Protein AF-A0A7K0Z8L1-F1 (afdb_monomer_lite)

Secondary structure (DSSP, 8-state):
-HHHHHHTT----EEEEEE-SS-HHHHHHTT-EEEEEE-GGGGT-

Radius of gyration: 12.23 Å; chains: 1; bounding box: 26×15×31 Å

Foldseek 3Di:
DVVVCVVVVHDQQADEEAEDDPCVVVRVVVVHHYYYVYYVVNVVD

pLDDT: mean 96.7, std 1.46, range [90.38, 98.38]

Sequence (45 aa):
AVEALQEAGAIVVGVAVIVERGAKPKIDEAGFEYRAAYQLADLGL

Structure (mmCIF, N/CA/C/O backbone):
data_AF-A0A7K0Z8L1-F1
#
_entry.id   AF-A0A7K0Z8L1-F1
#
loop_
_atom_site.group_PDB
_atom_site.id
_atom_site.type_symbol
_atom_site.label_atom_id
_atom_site.label_alt_id
_atom_site.label_comp_id
_atom_site.label_asym_id
_atom_site.label_entity_id
_atom_site.label_seq_id
_atom_site.pdbx_PDB_ins_code
_atom_site.Cartn_x
_atom_site.Cartn_y
_atom_site.Cartn_z
_atom_site.occupancy
_atom_site.B_iso_or_equiv
_atom_site.auth_seq_id
_atom_site.auth_comp_id
_atom_site.auth_asym_id
_atom_site.auth_atom_id
_atom_site.pdbx_PDB_model_num
ATOM 1 N N . ALA A 1 1 ? -3.699 9.691 3.757 1.00 90.38 1 ALA A N 1
ATOM 2 C CA . ALA A 1 1 ? -4.774 8.702 3.513 1.00 90.38 1 ALA A CA 1
ATOM 3 C C . ALA A 1 1 ? -4.897 7.746 4.690 1.00 90.38 1 ALA A C 1
ATOM 5 O O . ALA A 1 1 ? -5.950 7.729 5.300 1.00 90.38 1 ALA A O 1
ATOM 6 N N . VAL A 1 2 ? -3.831 7.014 5.038 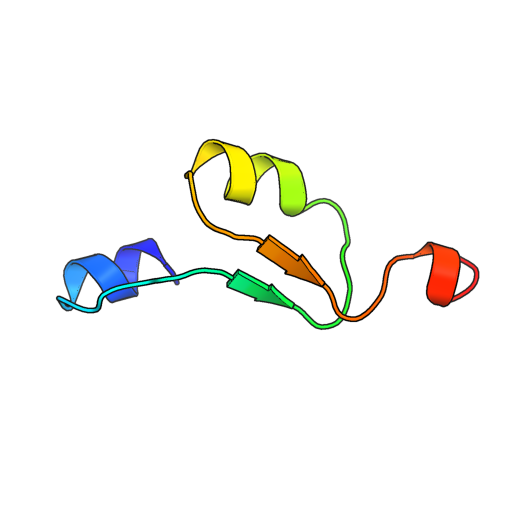1.00 94.94 2 VAL A N 1
ATOM 7 C CA . VAL A 1 2 ? -3.826 6.092 6.188 1.00 94.94 2 VAL A CA 1
ATOM 8 C C . VAL A 1 2 ? -4.232 6.782 7.494 1.00 94.94 2 VAL A C 1
ATOM 10 O O . VAL A 1 2 ? -5.192 6.348 8.116 1.00 94.94 2 VAL A O 1
ATOM 13 N N . GLU A 1 3 ? -3.588 7.899 7.840 1.00 94.50 3 GLU A N 1
ATOM 14 C CA . GLU A 1 3 ? -3.908 8.682 9.048 1.00 94.50 3 GLU A CA 1
ATOM 15 C C . GLU A 1 3 ? -5.388 9.095 9.089 1.00 94.50 3 GLU A C 1
ATOM 17 O O . GLU A 1 3 ? -6.106 8.745 10.018 1.00 94.50 3 GLU A O 1
ATOM 22 N N . ALA A 1 4 ? -5.885 9.727 8.020 1.00 97.38 4 ALA A N 1
ATOM 23 C CA . ALA A 1 4 ? -7.287 10.141 7.917 1.00 97.38 4 ALA A CA 1
ATOM 24 C C . ALA A 1 4 ? -8.287 8.970 8.036 1.00 97.38 4 ALA A C 1
ATOM 26 O O . ALA A 1 4 ? -9.376 9.135 8.578 1.00 97.38 4 ALA A O 1
ATOM 27 N N . LEU A 1 5 ? -7.937 7.779 7.533 1.00 96.94 5 LEU A N 1
ATOM 28 C CA . LEU A 1 5 ? -8.770 6.582 7.684 1.00 96.94 5 LEU A CA 1
ATOM 29 C C . LEU A 1 5 ? -8.800 6.106 9.142 1.00 96.94 5 LEU A C 1
ATOM 31 O O . LEU A 1 5 ? -9.868 5.756 9.640 1.00 96.94 5 LEU A O 1
ATOM 35 N N . GLN A 1 6 ? -7.661 6.122 9.833 1.00 95.88 6 GLN A N 1
ATOM 36 C CA . GLN A 1 6 ? -7.589 5.763 11.251 1.00 95.88 6 GLN A CA 1
ATOM 37 C C . GLN A 1 6 ? -8.356 6.758 12.129 1.00 95.88 6 GLN A C 1
ATOM 39 O O . GLN A 1 6 ? -9.091 6.338 13.020 1.00 95.88 6 GLN A O 1
ATOM 44 N N . GLU A 1 7 ? -8.257 8.059 11.845 1.00 97.62 7 GLU A N 1
ATOM 45 C CA . GLU A 1 7 ? -9.042 9.105 12.519 1.00 97.62 7 GLU A CA 1
ATOM 46 C C . GLU A 1 7 ? -10.553 8.915 12.323 1.00 97.62 7 GLU A C 1
ATOM 48 O O . GLU A 1 7 ? -11.340 9.172 13.233 1.00 97.62 7 GLU A O 1
ATOM 53 N N . ALA A 1 8 ? -10.966 8.398 11.163 1.00 98.19 8 ALA A N 1
ATOM 54 C CA . ALA A 1 8 ? -12.350 8.025 10.883 1.00 98.19 8 ALA A CA 1
ATOM 55 C C . ALA A 1 8 ? -12.782 6.690 11.533 1.00 98.19 8 ALA A C 1
ATOM 57 O O . ALA A 1 8 ? -13.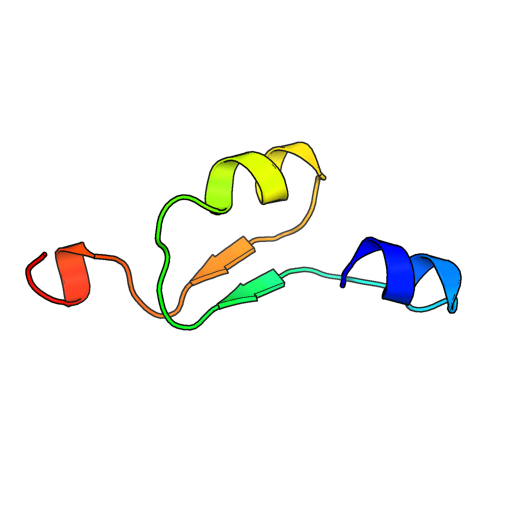904 6.234 11.309 1.00 98.19 8 ALA A O 1
ATOM 58 N N . GLY A 1 9 ? -11.913 6.047 12.323 1.00 97.81 9 GLY A N 1
ATOM 59 C CA . GLY A 1 9 ? -12.189 4.782 13.009 1.00 97.81 9 GLY A CA 1
ATOM 60 C C . GLY A 1 9 ? -12.009 3.534 12.142 1.00 97.81 9 GLY A C 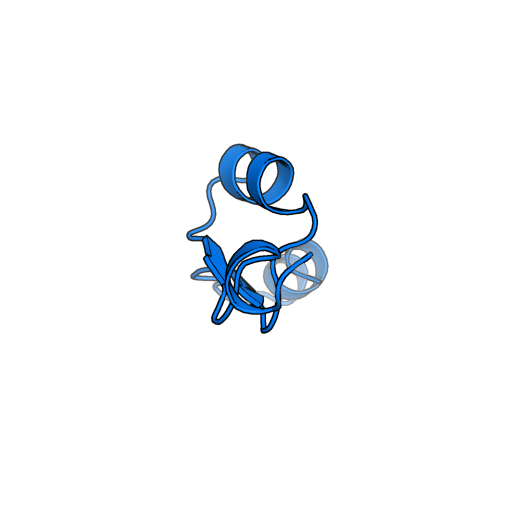1
ATOM 61 O O . GLY A 1 9 ? -12.426 2.447 12.543 1.00 97.81 9 GLY A O 1
ATOM 62 N N . ALA A 1 10 ? -11.408 3.656 10.956 1.00 98.06 10 ALA A N 1
ATOM 63 C CA . ALA A 1 10 ? -11.130 2.507 10.107 1.00 98.06 10 ALA A CA 1
ATOM 64 C C . ALA A 1 10 ? -9.884 1.744 10.577 1.00 98.06 10 ALA A C 1
ATOM 66 O O . ALA A 1 10 ? -8.901 2.317 11.049 1.00 98.06 10 ALA A O 1
ATOM 67 N N . ILE A 1 11 ? -9.900 0.429 10.364 1.00 97.06 11 ILE A N 1
ATOM 68 C CA . ILE A 1 11 ? -8.741 -0.435 10.586 1.00 97.06 11 ILE A CA 1
ATOM 69 C C . ILE A 1 11 ? -7.986 -0.553 9.265 1.00 97.06 11 ILE A C 1
ATOM 71 O O . ILE A 1 11 ? -8.431 -1.228 8.335 1.00 97.06 11 ILE A O 1
ATOM 75 N N . VAL A 1 12 ? -6.837 0.113 9.179 1.00 96.62 12 VAL A N 1
ATOM 76 C CA . VAL A 1 12 ? -5.947 0.002 8.021 1.00 96.62 12 VAL A CA 1
ATOM 77 C C . VAL A 1 12 ? -5.035 -1.203 8.218 1.00 96.62 12 VAL A C 1
ATOM 79 O O . VAL A 1 12 ? -4.208 -1.216 9.123 1.00 96.62 12 VAL A O 1
ATOM 82 N N . VAL A 1 13 ? -5.192 -2.214 7.365 1.00 96.69 13 VAL A N 1
ATOM 83 C CA . VAL A 1 13 ? -4.428 -3.474 7.449 1.00 96.69 13 VAL A CA 1
ATOM 84 C C . VAL A 1 13 ? -3.148 -3.473 6.608 1.00 96.69 13 VAL A C 1
ATOM 86 O O . VAL A 1 13 ? -2.295 -4.332 6.791 1.00 96.69 13 VAL A O 1
ATOM 89 N N . GLY A 1 14 ? -3.000 -2.520 5.687 1.00 97.12 14 GLY A N 1
ATOM 90 C CA . GLY A 1 14 ? -1.849 -2.429 4.794 1.00 97.12 14 GLY A CA 1
ATOM 91 C C . GLY A 1 14 ? -2.067 -1.442 3.650 1.00 97.12 14 GLY A C 1
ATOM 92 O O . GLY A 1 14 ? -3.135 -0.843 3.514 1.00 97.12 14 GLY A O 1
ATOM 93 N N . VAL A 1 15 ? -1.043 -1.284 2.816 1.00 97.88 15 VAL A N 1
ATOM 94 C CA . VAL A 1 15 ? -1.017 -0.401 1.648 1.00 97.88 15 VAL A CA 1
ATOM 95 C C . VAL A 1 15 ? -0.621 -1.217 0.419 1.00 97.88 15 VAL A C 1
ATOM 97 O O . VAL A 1 15 ? 0.419 -1.875 0.401 1.00 97.88 15 VAL A O 1
ATOM 100 N N . ALA A 1 16 ? -1.441 -1.150 -0.628 1.00 97.94 16 ALA A N 1
ATOM 101 C CA . ALA A 1 16 ? -1.161 -1.776 -1.914 1.00 97.94 16 ALA A CA 1
ATOM 102 C C . ALA A 1 16 ? -1.104 -0.717 -3.018 1.00 97.94 16 ALA A C 1
ATOM 104 O O . ALA A 1 16 ? -2.013 0.105 -3.141 1.00 97.94 16 ALA A O 1
ATOM 105 N N . VAL A 1 17 ? -0.048 -0.742 -3.829 1.00 9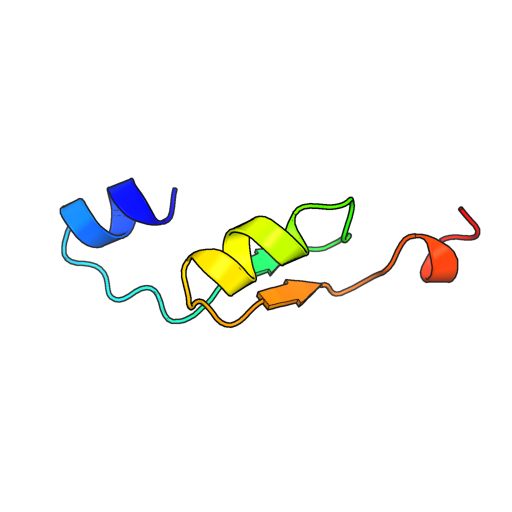7.75 17 VAL A N 1
ATOM 106 C CA . VAL A 1 17 ? 0.125 0.154 -4.982 1.00 97.75 17 VAL A CA 1
ATOM 107 C C . VAL A 1 17 ? 0.350 -0.639 -6.264 1.00 97.75 17 VAL A C 1
ATOM 109 O O . VAL A 1 17 ? 0.729 -1.808 -6.239 1.00 97.75 17 VAL A O 1
ATOM 112 N N . ILE A 1 18 ? 0.144 0.005 -7.412 1.00 98.06 18 ILE A N 1
ATOM 113 C CA . ILE A 1 18 ? 0.421 -0.629 -8.705 1.00 98.06 18 ILE A CA 1
ATOM 114 C C . ILE A 1 18 ? 1.924 -0.652 -8.992 1.00 98.06 18 ILE A C 1
ATOM 116 O O . ILE A 1 18 ? 2.443 -1.702 -9.341 1.00 98.06 18 ILE A O 1
ATOM 120 N N . VAL A 1 19 ? 2.632 0.467 -8.809 1.00 97.94 19 VAL A N 1
ATOM 121 C CA . VAL A 1 19 ? 4.081 0.554 -9.061 1.00 97.94 19 VAL A CA 1
ATOM 122 C C . VAL A 1 19 ? 4.792 1.149 -7.853 1.00 97.94 19 VAL A C 1
ATOM 124 O O . VAL A 1 19 ? 4.409 2.217 -7.373 1.00 97.94 19 VAL A O 1
ATOM 127 N N . GLU A 1 20 ? 5.840 0.477 -7.389 1.00 97.38 20 GLU A N 1
ATOM 128 C CA . GLU A 1 20 ? 6.745 0.980 -6.355 1.00 97.38 20 GLU A CA 1
ATOM 129 C C . GLU A 1 20 ? 7.705 2.031 -6.932 1.00 97.38 20 GLU A C 1
ATOM 131 O O . GLU A 1 20 ? 8.308 1.809 -7.982 1.00 97.38 20 GLU A O 1
ATOM 136 N N . ARG A 1 21 ? 7.829 3.188 -6.266 1.00 96.75 21 ARG A N 1
ATOM 137 C CA . ARG A 1 21 ? 8.721 4.289 -6.680 1.00 96.75 21 ARG A CA 1
ATOM 138 C C . ARG A 1 21 ? 9.421 4.981 -5.498 1.00 96.75 21 ARG A C 1
ATOM 140 O O . ARG A 1 21 ? 9.627 6.192 -5.530 1.00 96.75 21 ARG A O 1
ATOM 147 N N . GLY A 1 22 ? 9.750 4.241 -4.441 1.00 95.62 22 GLY A N 1
ATOM 148 C CA . GLY A 1 22 ? 10.432 4.738 -3.240 1.00 95.62 22 GLY A CA 1
ATOM 149 C C . GLY A 1 22 ? 9.528 5.057 -2.043 1.00 95.62 22 GLY A C 1
ATOM 150 O O . GLY A 1 22 ? 9.970 5.715 -1.104 1.00 95.62 22 GLY A O 1
ATOM 151 N N . ALA A 1 23 ? 8.272 4.608 -2.043 1.00 95.62 23 ALA A N 1
ATOM 152 C CA . ALA A 1 23 ? 7.369 4.784 -0.905 1.00 95.62 23 ALA A CA 1
ATOM 153 C C . ALA A 1 23 ? 7.597 3.730 0.192 1.00 95.62 23 ALA A C 1
ATOM 155 O O . ALA A 1 23 ? 7.286 3.997 1.353 1.00 95.62 23 ALA A O 1
ATOM 156 N N . LYS A 1 24 ? 8.174 2.569 -0.156 1.00 95.25 24 LYS A N 1
ATOM 157 C CA . LYS A 1 24 ? 8.346 1.429 0.758 1.00 95.25 24 LYS A CA 1
ATOM 158 C C . LYS A 1 24 ? 8.923 1.784 2.143 1.00 95.25 24 LYS A C 1
ATOM 160 O O . LYS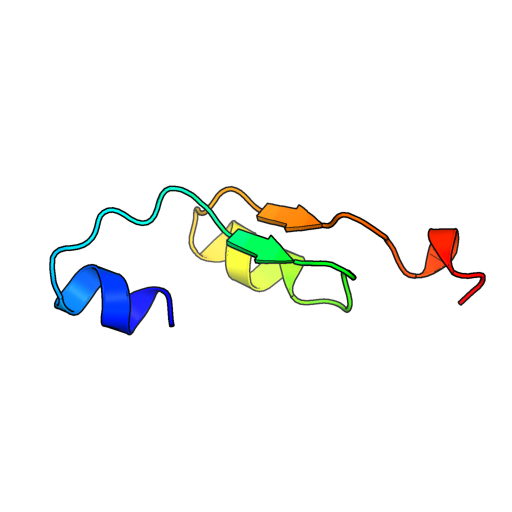 A 1 24 ? 8.282 1.410 3.122 1.00 95.25 24 LYS A O 1
ATOM 165 N N . PRO A 1 25 ? 10.040 2.533 2.275 1.00 96.56 25 PRO A N 1
ATOM 166 C CA . PRO A 1 25 ? 10.643 2.786 3.587 1.00 96.56 25 PRO A CA 1
ATOM 167 C C . PRO A 1 25 ? 9.697 3.499 4.557 1.00 96.56 25 PRO A C 1
ATOM 169 O O . PRO A 1 25 ? 9.583 3.101 5.708 1.00 96.56 25 PRO A O 1
A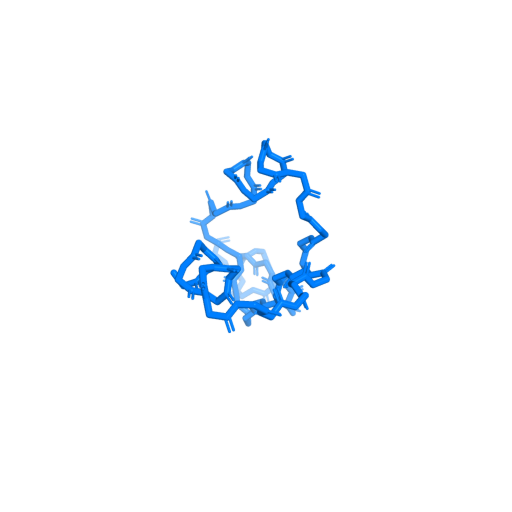TOM 172 N N . LYS A 1 26 ? 8.942 4.492 4.071 1.00 96.12 26 LYS A N 1
ATOM 173 C CA . LYS A 1 26 ? 7.990 5.244 4.901 1.00 96.12 26 LYS A CA 1
ATOM 174 C C . LYS A 1 26 ? 6.820 4.386 5.381 1.00 96.12 26 LYS A C 1
ATOM 176 O O . LYS A 1 26 ? 6.307 4.611 6.470 1.00 96.12 26 LYS A O 1
ATOM 181 N N . ILE A 1 27 ? 6.366 3.439 4.558 1.00 96.00 27 ILE A N 1
ATOM 182 C CA . ILE A 1 27 ? 5.259 2.549 4.927 1.00 96.00 27 ILE A CA 1
ATOM 183 C C . ILE A 1 27 ? 5.729 1.492 5.932 1.00 96.00 27 ILE A C 1
ATOM 185 O O . ILE A 1 27 ? 5.022 1.229 6.904 1.00 96.00 27 ILE A O 1
ATOM 189 N N . ASP A 1 28 ? 6.936 0.955 5.733 1.00 95.25 28 ASP A N 1
ATOM 190 C CA . ASP A 1 28 ? 7.559 0.010 6.661 1.00 95.25 28 ASP A CA 1
ATOM 191 C C . ASP A 1 28 ? 7.837 0.680 8.027 1.00 95.25 28 ASP A C 1
ATOM 193 O O . ASP A 1 28 ? 7.533 0.098 9.066 1.00 95.25 28 ASP A O 1
ATOM 197 N N . GLU A 1 29 ? 8.333 1.927 8.047 1.00 96.25 29 GLU A N 1
ATOM 198 C CA . GLU A 1 29 ? 8.516 2.733 9.271 1.00 96.25 29 GLU A CA 1
ATOM 199 C C . GLU A 1 29 ? 7.198 2.982 10.014 1.00 96.25 29 GLU A C 1
ATOM 201 O O . GLU A 1 29 ? 7.162 2.984 11.244 1.00 96.25 29 GLU A O 1
ATOM 206 N N . ALA A 1 30 ? 6.103 3.157 9.273 1.00 95.38 30 ALA A N 1
ATOM 207 C CA . ALA A 1 30 ? 4.766 3.303 9.833 1.00 95.38 30 ALA A CA 1
ATOM 208 C C . ALA A 1 30 ? 4.144 1.963 10.288 1.00 95.38 30 ALA A C 1
ATOM 210 O O . ALA A 1 30 ? 3.037 1.957 10.825 1.00 95.38 30 ALA A O 1
ATOM 211 N N . GLY A 1 31 ? 4.838 0.833 10.101 1.00 96.25 31 GLY A N 1
ATOM 212 C CA . GLY A 1 31 ? 4.423 -0.484 10.588 1.00 96.25 31 GLY A CA 1
ATOM 213 C C . GLY A 1 31 ? 3.312 -1.150 9.774 1.00 96.25 31 GLY A C 1
ATOM 214 O O . GLY A 1 31 ? 2.665 -2.071 10.273 1.00 96.25 31 GLY A O 1
ATOM 215 N N . PHE A 1 32 ? 3.071 -0.704 8.539 1.00 97.06 32 PHE A N 1
ATOM 216 C CA . PHE A 1 32 ? 2.039 -1.282 7.677 1.00 97.06 32 PHE A CA 1
ATOM 217 C C . PHE A 1 32 ? 2.618 -2.299 6.698 1.00 97.06 32 PHE A C 1
ATOM 219 O O . PHE A 1 32 ? 3.701 -2.114 6.145 1.00 97.06 32 PHE A O 1
ATOM 226 N N . GLU A 1 33 ? 1.850 -3.350 6.404 1.00 97.06 33 GLU A N 1
ATOM 227 C CA . GLU A 1 33 ? 2.182 -4.244 5.299 1.00 97.06 33 GLU A CA 1
ATOM 228 C C . GLU A 1 33 ? 2.121 -3.474 3.972 1.00 97.06 33 GLU A C 1
ATOM 230 O O . GLU A 1 33 ? 1.123 -2.816 3.673 1.00 97.06 33 GLU A O 1
ATOM 235 N N . TYR A 1 34 ? 3.179 -3.569 3.166 1.00 97.88 34 TYR A N 1
ATOM 236 C CA . TYR A 1 34 ? 3.290 -2.856 1.898 1.00 97.88 34 TYR A CA 1
ATOM 237 C C . TYR A 1 34 ? 3.500 -3.815 0.729 1.00 97.88 34 TYR A C 1
ATOM 239 O O . TYR A 1 34 ? 4.462 -4.587 0.710 1.00 97.88 34 TYR A O 1
ATOM 247 N N . ARG A 1 35 ? 2.620 -3.738 -0.274 1.00 97.81 35 ARG A N 1
ATOM 248 C CA . ARG A 1 35 ? 2.696 -4.548 -1.496 1.00 97.81 35 ARG A CA 1
ATOM 249 C C . ARG A 1 35 ? 2.642 -3.663 -2.735 1.00 97.81 35 ARG A C 1
ATOM 251 O O . ARG A 1 35 ? 1.836 -2.742 -2.821 1.00 97.81 35 ARG A O 1
ATOM 258 N N . ALA A 1 36 ? 3.467 -3.985 -3.721 1.00 98.19 36 ALA A N 1
ATOM 259 C CA . ALA A 1 36 ? 3.419 -3.366 -5.037 1.00 98.19 36 ALA A CA 1
ATOM 260 C C . ALA A 1 36 ? 3.217 -4.449 -6.096 1.00 98.19 36 ALA A C 1
ATOM 262 O O . ALA A 1 36 ? 3.853 -5.499 -6.017 1.00 98.19 36 ALA A O 1
ATOM 263 N N . ALA A 1 37 ? 2.338 -4.198 -7.066 1.00 98.38 37 ALA A N 1
ATOM 264 C CA . ALA A 1 37 ? 2.123 -5.131 -8.172 1.00 98.38 37 ALA A CA 1
ATOM 265 C C . ALA A 1 37 ? 3.331 -5.186 -9.125 1.00 98.38 37 ALA A C 1
ATOM 267 O O . ALA A 1 37 ? 3.618 -6.247 -9.668 1.00 98.38 37 ALA A O 1
ATOM 268 N N . TYR A 1 38 ? 4.041 -4.064 -9.283 1.00 98.06 38 TYR A N 1
ATOM 269 C CA . TYR A 1 38 ? 5.226 -3.929 -10.126 1.00 98.06 38 TYR A CA 1
ATOM 270 C C . TYR A 1 38 ? 6.326 -3.113 -9.435 1.00 98.06 38 TYR A C 1
ATOM 272 O O . TYR A 1 38 ? 6.061 -2.147 -8.711 1.00 98.06 38 TYR A O 1
ATOM 280 N N . GLN A 1 39 ? 7.570 -3.478 -9.708 1.00 97.50 39 GLN A N 1
ATOM 281 C CA . GLN A 1 39 ? 8.783 -2.708 -9.454 1.00 97.50 39 GLN A CA 1
ATOM 282 C C . GLN A 1 39 ? 9.207 -1.962 -10.727 1.00 97.50 39 GLN A C 1
ATOM 284 O O . GLN A 1 39 ? 8.775 -2.299 -11.828 1.00 97.50 39 GLN A O 1
ATOM 289 N N . LEU A 1 40 ? 10.100 -0.973 -10.604 1.00 97.12 40 LEU A N 1
ATOM 290 C CA . LEU A 1 40 ? 10.689 -0.306 -11.777 1.00 97.12 40 LEU A CA 1
ATOM 291 C C . LEU A 1 40 ? 11.379 -1.302 -12.726 1.00 97.12 40 LEU A C 1
ATOM 293 O O . LEU A 1 40 ? 11.191 -1.219 -13.938 1.00 97.12 40 LEU A O 1
ATOM 297 N N . ALA A 1 41 ? 12.049 -2.315 -12.165 1.00 97.06 41 ALA A N 1
ATOM 298 C CA . ALA A 1 41 ? 12.693 -3.379 -12.930 1.00 97.06 41 ALA A CA 1
ATOM 299 C C . ALA A 1 41 ? 11.706 -4.192 -13.792 1.00 97.06 41 ALA A C 1
ATOM 301 O O . ALA A 1 41 ? 12.053 -4.576 -14.907 1.00 97.06 41 ALA A O 1
ATOM 302 N N . ASP A 1 42 ? 10.464 -4.394 -13.331 1.00 97.69 42 ASP A N 1
ATOM 303 C CA . ASP A 1 42 ? 9.421 -5.089 -14.107 1.00 97.69 42 ASP A CA 1
ATOM 304 C C . ASP A 1 42 ? 8.966 -4.271 -15.327 1.00 97.69 42 ASP A C 1
ATOM 306 O O . ASP A 1 42 ? 8.378 -4.808 -16.266 1.00 97.69 42 ASP A O 1
ATOM 310 N N . LEU A 1 43 ? 9.239 -2.963 -15.318 1.00 96.94 43 LEU A N 1
ATOM 311 C CA . LEU A 1 43 ? 8.917 -2.023 -16.390 1.00 96.94 43 LEU A CA 1
ATOM 312 C C . LEU A 1 43 ? 10.129 -1.688 -17.276 1.00 96.94 43 LEU A C 1
ATOM 314 O O . LEU A 1 43 ? 9.989 -0.900 -18.211 1.00 96.94 43 LEU A O 1
ATOM 318 N N . GLY A 1 44 ? 11.306 -2.259 -16.994 1.00 96.38 44 GLY A N 1
ATOM 319 C CA . GLY A 1 44 ? 12.552 -1.949 -17.700 1.00 96.38 44 GLY A CA 1
ATOM 320 C C . GLY A 1 44 ? 13.118 -0.556 -17.395 1.00 96.38 44 GLY A C 1
ATOM 321 O O . GLY A 1 44 ? 13.737 0.042 -18.277 1.00 96.38 44 GLY A O 1
ATOM 322 N N . LEU A 1 45 ? 12.872 -0.037 -16.185 1.00 93.38 45 LEU A N 1
ATOM 323 C CA . LEU A 1 45 ? 13.333 1.270 -15.694 1.00 93.38 45 LEU A CA 1
ATOM 324 C C . LEU A 1 45 ? 14.370 1.148 -14.574 1.00 93.38 45 LEU A C 1
ATOM 326 O O . LEU A 1 45 ? 14.279 0.183 -13.780 1.00 93.38 45 LEU A O 1
#